Protein AF-A0A382DRF7-F1 (afdb_monomer_lite)

Sequence (49 aa):
RIGQKSFDGMKSEESEVWVTDCPLAALQFKQHAGVKPKHPMSILAEAYR

pLDDT: mean 91.53, std 6.2, range [65.06, 97.5]

Radius of gyration: 11.58 Å; chains: 1; bounding box: 22×15×36 Å

Secondary structure (DSSP, 8-state):
-TTHHHHHHHHHS--S--B-S-HHHHHHHHHHTS--PBPHHHHHHHHT-

Organism: NCBI:txid408172

Structure (mmCIF, N/CA/C/O backbone):
data_AF-A0A382DRF7-F1
#
_entry.id   AF-A0A382DRF7-F1
#
loop_
_atom_site.group_PDB
_atom_site.id
_atom_site.type_symbol
_atom_site.label_atom_id
_atom_site.label_alt_id
_atom_site.label_comp_id
_atom_site.label_asym_id
_atom_site.label_entity_id
_atom_site.label_seq_id
_atom_site.pdbx_PDB_ins_code
_atom_site.Cartn_x
_atom_site.Cartn_y
_atom_site.Cartn_z
_atom_site.occupancy
_atom_site.B_iso_or_equiv
_atom_site.auth_seq_id
_atom_site.auth_comp_id
_atom_site.auth_asym_id
_atom_site.auth_atom_id
_atom_site.pdbx_PDB_model_num
ATOM 1 N N . ARG A 1 1 ? -10.743 6.139 17.142 1.00 65.06 1 ARG A N 1
ATOM 2 C CA . ARG A 1 1 ? -9.703 5.102 16.893 1.00 65.06 1 ARG A CA 1
ATOM 3 C C . ARG A 1 1 ? -8.523 5.767 16.172 1.00 65.06 1 ARG A C 1
ATOM 5 O O . ARG A 1 1 ? -8.774 6.710 15.430 1.00 65.06 1 ARG A O 1
ATOM 12 N N . ILE A 1 2 ? -7.268 5.359 16.396 1.00 83.38 2 ILE A N 1
ATOM 13 C CA . ILE A 1 2 ? -6.097 5.966 15.717 1.00 83.38 2 ILE A CA 1
ATOM 14 C C . ILE A 1 2 ? -6.222 5.744 14.198 1.00 83.38 2 ILE A C 1
ATOM 16 O O . ILE A 1 2 ? -6.585 4.650 13.777 1.00 83.38 2 ILE A O 1
ATOM 20 N N . GLY A 1 3 ? -5.978 6.782 13.392 1.00 84.00 3 GLY A N 1
ATOM 21 C CA . GLY A 1 3 ? -5.997 6.699 11.922 1.00 84.00 3 GLY A CA 1
ATOM 22 C C . GLY A 1 3 ? -7.381 6.740 11.260 1.00 84.00 3 GLY A C 1
ATOM 23 O O . GLY A 1 3 ? -7.460 6.728 10.038 1.00 84.00 3 GLY A O 1
ATOM 24 N N . GLN A 1 4 ? -8.472 6.841 12.029 1.00 88.94 4 GLN A N 1
ATOM 25 C CA . GLN A 1 4 ? -9.839 6.767 11.491 1.00 88.94 4 GLN A CA 1
ATOM 26 C C . GLN A 1 4 ? -10.132 7.812 10.405 1.00 88.94 4 GLN A C 1
ATOM 28 O O . GLN A 1 4 ? -10.626 7.452 9.345 1.00 88.94 4 GLN A O 1
ATOM 33 N N . LYS A 1 5 ? -9.707 9.067 10.605 1.00 90.50 5 LYS A N 1
ATOM 34 C CA . LYS A 1 5 ? -9.851 10.128 9.593 1.00 90.50 5 LYS A CA 1
ATOM 35 C C . LYS A 1 5 ? -9.159 9.788 8.268 1.00 90.50 5 LYS A C 1
ATOM 37 O O . LYS A 1 5 ? -9.694 10.095 7.212 1.00 90.50 5 LYS A O 1
ATOM 42 N N . SER A 1 6 ? -7.990 9.149 8.323 1.00 87.81 6 SER A N 1
ATOM 43 C CA . SER A 1 6 ? -7.249 8.739 7.126 1.00 87.81 6 SER A CA 1
ATOM 44 C C . SER A 1 6 ? -7.978 7.630 6.370 1.00 87.81 6 SER A C 1
ATOM 46 O O . SER A 1 6 ? -8.041 7.671 5.148 1.00 87.81 6 SER A O 1
ATOM 48 N N . PHE A 1 7 ? -8.556 6.657 7.081 1.00 89.38 7 PHE A N 1
ATOM 49 C CA . PHE A 1 7 ? -9.327 5.582 6.450 1.00 89.38 7 PHE A CA 1
ATOM 50 C C . PHE A 1 7 ? -10.628 6.091 5.835 1.00 89.38 7 PHE A C 1
ATOM 52 O O . PHE A 1 7 ? -10.986 5.652 4.747 1.00 89.38 7 PHE A O 1
ATOM 59 N N . ASP A 1 8 ? -11.315 7.005 6.519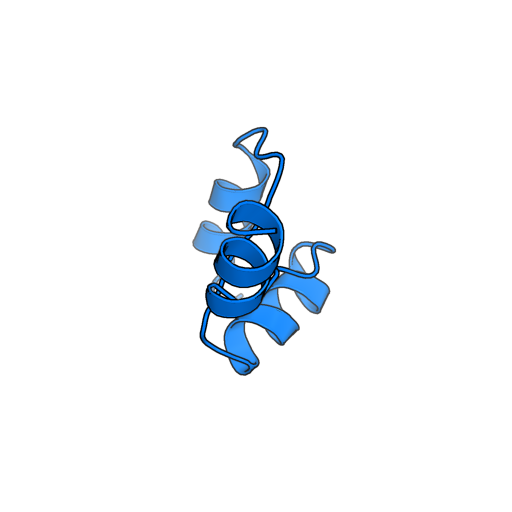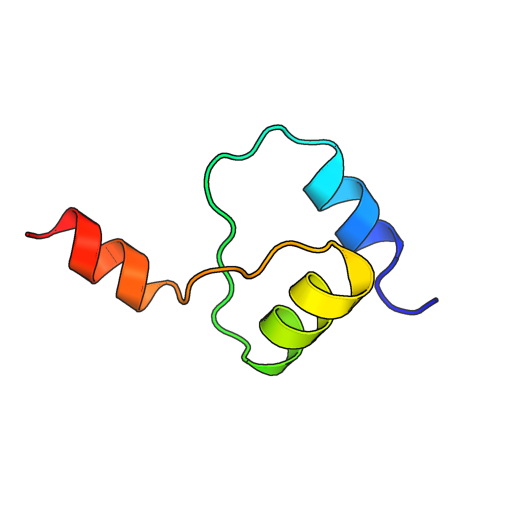 1.00 89.88 8 ASP A N 1
ATOM 60 C CA . ASP A 1 8 ? -12.567 7.582 6.034 1.00 89.88 8 ASP A CA 1
ATOM 61 C C . ASP A 1 8 ? -12.321 8.439 4.783 1.00 89.88 8 ASP A C 1
ATOM 63 O O . ASP A 1 8 ? -13.037 8.279 3.800 1.00 89.88 8 ASP A O 1
ATOM 67 N N . GLY A 1 9 ? -11.258 9.254 4.773 1.00 89.31 9 GLY A N 1
ATOM 68 C CA . GLY A 1 9 ? -10.865 10.037 3.595 1.00 89.31 9 GLY A CA 1
ATOM 69 C C . GLY A 1 9 ? -10.463 9.164 2.401 1.00 89.31 9 GLY A C 1
ATOM 70 O O . GLY A 1 9 ? -10.952 9.354 1.296 1.00 89.31 9 GLY A O 1
ATOM 71 N N . MET A 1 10 ? -9.649 8.130 2.625 1.00 90.00 10 MET A N 1
ATOM 72 C CA . MET A 1 10 ? -9.260 7.208 1.549 1.00 90.00 10 MET A CA 1
ATOM 73 C C . MET A 1 10 ? -10.453 6.435 0.961 1.00 90.00 10 MET A C 1
ATOM 75 O O . MET A 1 10 ? -10.427 6.080 -0.211 1.00 90.00 10 MET A O 1
ATOM 79 N N . LYS A 1 11 ? -11.500 6.165 1.756 1.00 86.81 11 LYS A N 1
ATOM 80 C CA . LYS A 1 11 ? -12.739 5.520 1.285 1.00 86.81 11 LYS A CA 1
ATOM 81 C C . LYS A 1 11 ? -13.671 6.457 0.522 1.00 86.81 11 LYS A C 1
ATOM 83 O O . LYS A 1 11 ? -14.499 5.956 -0.230 1.00 86.81 11 LYS A O 1
ATOM 88 N N . SER A 1 12 ? -13.616 7.766 0.778 1.00 82.94 12 SER A N 1
ATOM 89 C CA . SER A 1 12 ? -14.518 8.723 0.130 1.00 82.94 12 SER A CA 1
ATOM 90 C C . SER A 1 12 ? -14.141 9.024 -1.318 1.00 82.94 12 SER A C 1
ATOM 92 O O . SER A 1 12 ? -15.011 9.424 -2.085 1.00 82.94 12 SER A O 1
ATOM 94 N N . GLU A 1 13 ? -12.882 8.815 -1.703 1.00 79.94 13 GLU A N 1
ATOM 95 C CA . GLU A 1 13 ? -12.449 8.892 -3.099 1.00 79.94 13 GLU A CA 1
ATOM 96 C C . GLU A 1 13 ? -12.650 7.543 -3.811 1.00 79.94 13 GLU A C 1
ATOM 98 O O . GLU A 1 13 ? -12.132 6.512 -3.367 1.00 79.94 13 GLU A O 1
ATOM 103 N N . GLU A 1 14 ? -13.315 7.550 -4.973 1.00 78.44 14 GLU A N 1
ATOM 104 C CA . GLU A 1 14 ? -13.288 6.409 -5.896 1.00 78.44 14 GLU A CA 1
ATOM 105 C C . GLU A 1 14 ? -11.893 6.296 -6.519 1.00 7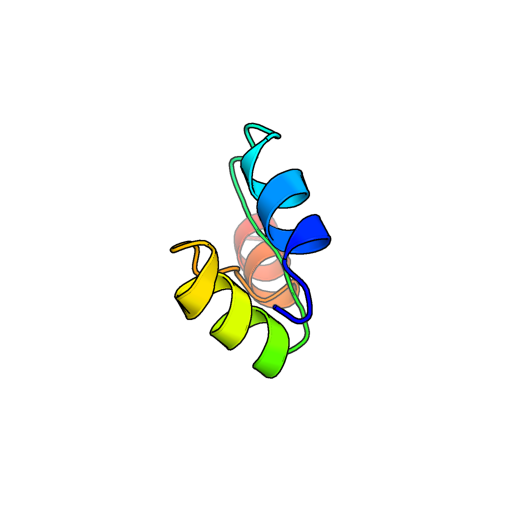8.44 14 GLU A C 1
ATOM 107 O O . GLU A 1 14 ? -11.558 6.927 -7.519 1.00 78.44 14 GLU A O 1
ATOM 112 N N . SER A 1 15 ? -11.047 5.502 -5.872 1.00 88.31 15 SER A N 1
ATOM 113 C CA . SER A 1 15 ? -9.684 5.213 -6.303 1.00 88.31 15 SER A CA 1
ATOM 114 C C . SER A 1 15 ? -9.576 3.750 -6.721 1.00 88.31 15 SER A C 1
ATOM 116 O O . SER A 1 15 ? -9.863 2.843 -5.942 1.00 88.31 15 SER A O 1
ATOM 118 N N . GLU A 1 16 ? -9.131 3.507 -7.956 1.00 88.31 16 GLU A N 1
ATOM 119 C CA . GLU A 1 16 ? -9.008 2.148 -8.508 1.00 88.31 16 GLU A CA 1
ATOM 120 C C . GLU A 1 16 ? -7.906 1.325 -7.823 1.00 88.31 16 GLU A C 1
ATOM 122 O O . GLU A 1 16 ? -7.993 0.099 -7.728 1.00 88.31 16 GLU A O 1
ATOM 127 N N . VAL A 1 17 ? -6.848 1.988 -7.341 1.00 92.12 17 VAL A N 1
ATOM 128 C CA . VAL A 1 17 ? -5.665 1.335 -6.771 1.00 92.12 17 VAL A CA 1
ATOM 129 C C . VAL A 1 17 ? -5.201 2.062 -5.518 1.00 92.12 17 VAL A C 1
ATOM 131 O O . VAL A 1 17 ? -4.970 3.267 -5.529 1.00 92.12 17 VAL A O 1
ATOM 134 N N . TRP A 1 18 ? -5.002 1.306 -4.436 1.00 95.12 18 TRP A N 1
ATOM 135 C CA . TRP A 1 18 ? -4.407 1.815 -3.201 1.00 95.12 18 TRP A CA 1
ATOM 136 C C . TRP A 1 18 ? -2.951 1.387 -3.105 1.00 95.12 18 TRP A C 1
ATOM 138 O O . TRP A 1 18 ? -2.611 0.235 -3.397 1.00 95.12 18 TRP A O 1
ATOM 148 N N . VAL A 1 19 ? -2.098 2.299 -2.646 1.00 96.19 19 VAL A N 1
ATOM 149 C CA . VAL A 1 19 ? -0.653 2.087 -2.580 1.00 96.19 19 VAL A CA 1
ATOM 150 C C . VAL A 1 19 ? -0.123 2.464 -1.204 1.00 96.19 19 VAL A C 1
ATOM 152 O O . VAL A 1 19 ? -0.490 3.491 -0.640 1.00 96.19 19 VAL A O 1
ATOM 155 N N . THR A 1 20 ? 0.758 1.629 -0.661 1.00 95.44 20 THR A N 1
ATOM 156 C CA . THR A 1 20 ? 1.562 1.968 0.516 1.00 95.44 20 THR A CA 1
ATOM 157 C C . THR A 1 20 ? 2.863 1.173 0.508 1.00 95.44 20 THR A C 1
ATOM 159 O O . THR A 1 20 ? 2.881 -0.003 0.149 1.00 95.44 20 THR A O 1
ATOM 162 N N . ASP A 1 21 ? 3.960 1.818 0.882 1.00 97.38 21 ASP A N 1
ATOM 163 C CA . ASP A 1 21 ? 5.279 1.209 1.076 1.00 97.38 21 ASP A CA 1
ATOM 164 C C . ASP A 1 21 ? 5.457 0.622 2.488 1.00 97.38 21 ASP A C 1
ATOM 166 O O . ASP A 1 21 ? 6.321 -0.223 2.711 1.00 97.38 21 ASP A O 1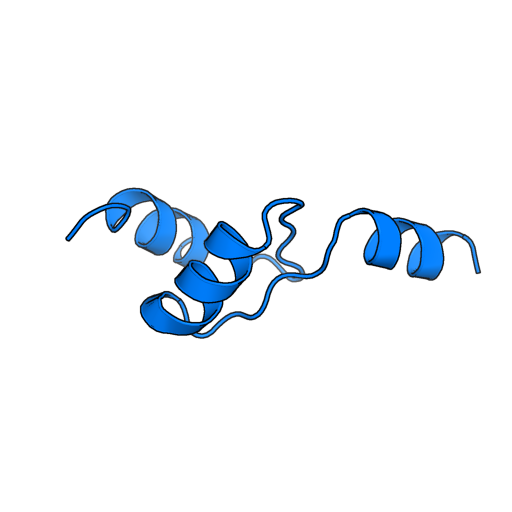
ATOM 170 N N . CYS A 1 22 ? 4.615 1.024 3.443 1.00 96.50 22 CYS A N 1
ATOM 171 C CA . CYS A 1 22 ? 4.691 0.589 4.829 1.00 96.50 22 CYS A CA 1
ATOM 172 C C . CYS A 1 22 ? 3.876 -0.699 5.071 1.00 96.50 22 CYS A C 1
ATOM 174 O O . CYS A 1 22 ? 2.641 -0.682 4.976 1.00 96.50 22 CYS A O 1
ATOM 176 N N . PRO A 1 23 ? 4.512 -1.815 5.487 1.00 95.69 23 PRO A N 1
ATOM 177 C CA . PRO A 1 23 ? 3.806 -3.073 5.749 1.00 95.69 23 PRO A CA 1
ATOM 178 C C . PRO A 1 23 ? 2.743 -2.960 6.848 1.00 95.69 23 PRO A C 1
ATOM 180 O O . PRO A 1 23 ? 1.689 -3.594 6.771 1.00 95.69 23 PRO A O 1
ATOM 183 N N . LEU A 1 24 ? 2.997 -2.127 7.864 1.00 95.25 24 LEU A N 1
ATOM 184 C CA . LEU A 1 24 ? 2.042 -1.890 8.945 1.00 95.25 24 LEU A CA 1
ATOM 185 C C . LEU A 1 24 ? 0.800 -1.151 8.436 1.00 95.25 24 LEU A C 1
ATOM 187 O O . LEU A 1 24 ? -0.319 -1.550 8.757 1.00 95.25 24 LEU A O 1
ATOM 191 N N . ALA A 1 25 ? 0.977 -0.124 7.601 1.00 94.81 25 ALA A N 1
ATOM 192 C CA . ALA A 1 25 ? -0.143 0.601 7.010 1.00 94.81 25 ALA A CA 1
ATOM 193 C C . ALA A 1 25 ? -0.990 -0.325 6.125 1.00 94.81 25 ALA A C 1
ATOM 195 O O . ALA A 1 25 ? -2.216 -0.313 6.225 1.00 94.81 25 ALA A O 1
ATOM 196 N N . ALA A 1 26 ? -0.360 -1.206 5.338 1.00 95.50 26 ALA A N 1
ATOM 197 C CA . ALA A 1 26 ? -1.072 -2.203 4.537 1.00 95.50 26 ALA A CA 1
ATOM 198 C C . ALA A 1 26 ? -1.969 -3.117 5.389 1.00 95.50 26 ALA A C 1
ATOM 200 O O . ALA A 1 26 ? -3.108 -3.409 5.010 1.00 95.50 26 ALA A O 1
ATOM 201 N N . LEU A 1 27 ? -1.482 -3.540 6.561 1.00 95.12 27 LEU A N 1
ATOM 202 C CA . LEU A 1 27 ? -2.271 -4.316 7.515 1.00 95.12 27 LEU A CA 1
ATOM 203 C C . LEU A 1 27 ? -3.453 -3.502 8.061 1.00 95.12 27 LEU A C 1
ATOM 205 O O . LEU A 1 27 ? -4.576 -4.005 8.098 1.00 95.12 27 LEU A O 1
ATOM 209 N N . GLN A 1 28 ? -3.218 -2.247 8.441 1.00 94.38 28 GLN A N 1
ATOM 210 C CA . GLN A 1 28 ? -4.252 -1.364 8.981 1.00 94.38 28 GLN A CA 1
ATOM 211 C C . GLN A 1 28 ? -5.344 -1.050 7.950 1.00 94.38 28 GLN A C 1
ATOM 213 O O . GLN A 1 28 ? -6.527 -1.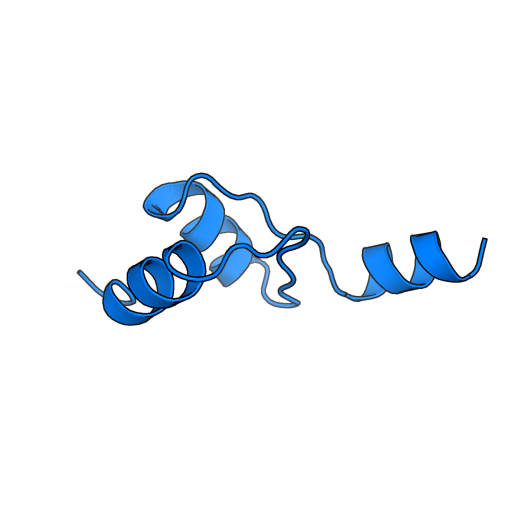124 8.280 1.00 94.38 28 GLN A O 1
ATOM 218 N N . PHE A 1 29 ? -4.978 -0.781 6.693 1.00 93.62 29 PHE A N 1
ATOM 219 C CA . PHE A 1 29 ? -5.937 -0.597 5.602 1.00 93.62 29 PHE A CA 1
ATOM 220 C C . PHE A 1 29 ? -6.768 -1.859 5.370 1.00 93.62 29 PHE A C 1
ATOM 222 O O . PHE A 1 29 ? -7.993 -1.779 5.289 1.00 93.62 29 PHE A O 1
ATOM 229 N N . LYS A 1 30 ? -6.151 -3.044 5.394 1.00 93.50 30 LYS A N 1
ATOM 230 C CA . LYS A 1 30 ? -6.901 -4.300 5.281 1.00 93.50 30 LYS A CA 1
ATOM 231 C C . LYS A 1 30 ? -7.892 -4.485 6.438 1.00 93.50 30 LYS A C 1
ATOM 233 O O . LYS A 1 30 ? -9.018 -4.910 6.208 1.00 93.50 30 LYS A O 1
ATOM 238 N N . GLN A 1 31 ? -7.495 -4.161 7.668 1.00 93.00 31 GLN A N 1
ATOM 239 C CA . GLN A 1 31 ? -8.320 -4.350 8.869 1.00 93.00 31 GLN A CA 1
ATOM 240 C C . GLN A 1 31 ? -9.442 -3.315 9.024 1.00 93.00 31 GLN A C 1
ATOM 242 O O . GLN A 1 31 ? -10.517 -3.647 9.518 1.00 93.00 31 GLN A O 1
ATOM 247 N N . HIS A 1 32 ? -9.194 -2.058 8.653 1.00 91.88 32 HIS A N 1
ATOM 248 C CA . HIS A 1 32 ? -10.096 -0.937 8.946 1.00 91.88 32 HIS A CA 1
ATOM 249 C C . HIS A 1 32 ? 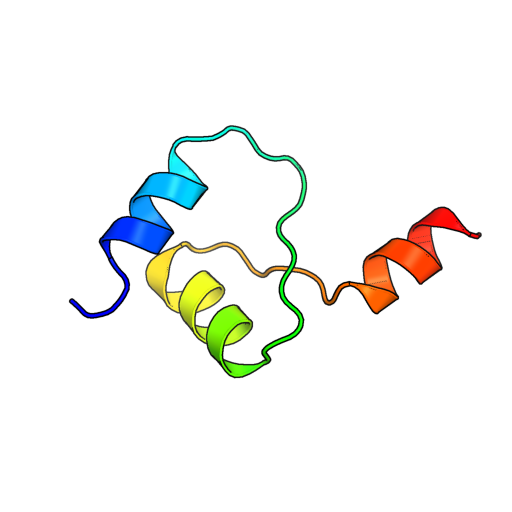-10.740 -0.319 7.703 1.00 91.88 32 HIS A C 1
ATOM 251 O O . HIS A 1 32 ? -11.797 0.314 7.804 1.00 91.88 32 HIS A O 1
ATOM 257 N N . ALA A 1 33 ? -10.151 -0.538 6.528 1.00 90.44 33 ALA A N 1
ATOM 258 C CA . ALA A 1 33 ? -10.722 -0.139 5.252 1.00 90.44 33 ALA A CA 1
ATOM 259 C C . ALA A 1 33 ? -11.216 -1.300 4.381 1.00 90.44 33 ALA A C 1
ATOM 261 O O . ALA A 1 33 ? -11.990 -1.053 3.465 1.00 90.44 33 ALA A O 1
ATOM 262 N N . GLY A 1 34 ? -10.829 -2.546 4.678 1.00 91.50 34 GLY A N 1
ATOM 263 C CA . GLY A 1 34 ? -11.175 -3.715 3.861 1.00 91.50 34 GLY A CA 1
ATOM 264 C C . GLY A 1 34 ? -10.387 -3.801 2.548 1.00 91.50 34 GLY A C 1
ATOM 265 O O . GLY A 1 34 ? -10.504 -4.787 1.826 1.00 91.50 34 GLY A O 1
ATOM 266 N N . VAL A 1 35 ? -9.543 -2.807 2.263 1.00 92.31 35 VAL A N 1
ATOM 267 C CA . VAL A 1 35 ? -8.724 -2.721 1.053 1.00 92.31 35 VAL A CA 1
ATOM 268 C C . VAL A 1 35 ? -7.306 -3.175 1.372 1.00 92.31 35 VAL A C 1
ATOM 270 O O . VAL A 1 35 ? -6.694 -2.708 2.333 1.00 92.31 35 VAL A O 1
ATOM 273 N N . LYS A 1 36 ? -6.763 -4.092 0.565 1.00 93.69 36 LYS A N 1
ATOM 274 C CA . LYS A 1 36 ? -5.353 -4.491 0.641 1.00 93.69 36 LYS A CA 1
ATOM 275 C C . LYS A 1 36 ? -4.554 -3.676 -0.388 1.00 93.69 36 LYS A C 1
ATOM 277 O O . LYS A 1 36 ? -4.605 -4.026 -1.566 1.00 93.69 36 LYS A O 1
ATOM 282 N N . PRO A 1 37 ? -3.821 -2.626 0.021 1.00 95.56 37 PRO A N 1
ATOM 283 C CA . PRO A 1 37 ? -3.016 -1.838 -0.906 1.00 95.56 37 PRO A CA 1
ATOM 284 C C . PRO A 1 37 ? -1.851 -2.652 -1.483 1.00 95.56 37 PRO A C 1
ATOM 286 O O . PRO A 1 37 ? -1.374 -3.615 -0.871 1.00 95.56 37 PRO A O 1
ATOM 289 N N . LYS A 1 38 ? -1.379 -2.240 -2.660 1.00 96.75 38 LYS A N 1
ATOM 290 C CA . LYS A 1 38 ? -0.170 -2.766 -3.302 1.00 96.75 38 LYS A CA 1
ATOM 291 C C . LYS A 1 38 ? 1.065 -1.996 -2.824 1.00 96.75 38 LYS A C 1
ATOM 293 O O . LYS A 1 38 ? 0.985 -0.820 -2.471 1.00 96.75 38 LYS A O 1
ATOM 298 N N . HIS A 1 39 ? 2.221 -2.652 -2.850 1.00 97.38 39 HIS A N 1
ATOM 299 C CA . HIS A 1 39 ? 3.499 -1.963 -2.674 1.00 97.38 39 HIS A CA 1
ATOM 300 C C . HIS A 1 39 ? 3.821 -1.149 -3.946 1.00 97.38 39 HIS A C 1
ATOM 302 O O . HIS A 1 39 ? 3.585 -1.673 -5.039 1.00 97.38 39 HIS A O 1
ATOM 308 N N . PRO A 1 40 ? 4.394 0.071 -3.865 1.00 97.38 40 PRO A N 1
ATOM 309 C CA . PRO A 1 40 ? 4.700 0.889 -5.045 1.00 97.38 40 PRO A CA 1
ATOM 310 C C . PRO A 1 40 ? 5.514 0.146 -6.112 1.00 97.38 40 PRO A C 1
ATOM 312 O O . PRO A 1 40 ? 5.212 0.220 -7.299 1.00 97.38 40 PRO A O 1
ATOM 315 N N . MET A 1 41 ? 6.494 -0.658 -5.688 1.00 97.50 41 MET A N 1
ATOM 316 C CA . MET A 1 41 ? 7.302 -1.466 -6.612 1.00 97.50 41 MET A CA 1
ATOM 317 C C . MET A 1 41 ? 6.481 -2.491 -7.403 1.00 97.50 41 MET A C 1
ATOM 319 O O . MET A 1 41 ? 6.815 -2.769 -8.549 1.00 97.50 41 MET A O 1
ATOM 323 N N . SER A 1 42 ? 5.402 -3.037 -6.831 1.00 96.31 42 SER A N 1
ATOM 324 C CA . SER A 1 42 ? 4.510 -3.947 -7.558 1.00 96.31 42 SER A CA 1
ATOM 325 C C . SER A 1 42 ? 3.756 -3.221 -8.671 1.00 96.31 42 SER A C 1
ATOM 327 O O . SER A 1 42 ? 3.572 -3.796 -9.736 1.00 96.31 42 SER A O 1
ATOM 329 N N . ILE A 1 43 ? 3.380 -1.957 -8.455 1.00 96.12 43 ILE A N 1
ATOM 330 C CA . ILE A 1 43 ? 2.747 -1.122 -9.485 1.00 96.12 43 ILE A CA 1
ATOM 331 C C . ILE A 1 43 ? 3.727 -0.834 -10.620 1.00 96.12 43 ILE A C 1
ATOM 333 O O . ILE A 1 43 ? 3.398 -1.055 -11.779 1.00 96.12 43 ILE A O 1
ATOM 337 N N . LEU A 1 44 ? 4.948 -0.397 -10.296 1.00 96.56 44 LEU A N 1
ATOM 338 C CA . LEU A 1 44 ? 5.969 -0.123 -11.312 1.00 96.56 44 LEU A CA 1
ATOM 339 C C . LEU A 1 44 ? 6.307 -1.379 -12.124 1.00 96.56 44 LEU A C 1
ATOM 341 O O . LEU A 1 44 ? 6.406 -1.320 -13.345 1.00 96.56 44 LEU A O 1
ATOM 345 N N . ALA A 1 45 ? 6.420 -2.532 -11.460 1.00 97.31 45 ALA A N 1
ATOM 346 C CA . ALA A 1 45 ? 6.654 -3.808 -12.127 1.00 97.31 45 ALA A CA 1
ATOM 347 C C . ALA A 1 45 ? 5.472 -4.265 -13.000 1.00 97.31 45 ALA A C 1
ATOM 349 O O . ALA A 1 45 ? 5.683 -5.003 -13.953 1.00 97.31 45 ALA A O 1
ATOM 350 N N . GLU A 1 46 ? 4.234 -3.876 -12.682 1.00 95.31 46 GLU A N 1
ATOM 351 C CA . GLU A 1 46 ? 3.072 -4.114 -13.546 1.00 95.31 46 GLU A CA 1
ATOM 352 C C . GLU A 1 46 ? 3.062 -3.177 -14.760 1.00 95.31 46 GLU A C 1
ATOM 354 O O . GLU A 1 46 ? 2.746 -3.637 -15.852 1.00 95.31 46 GLU A O 1
ATOM 359 N N . ALA A 1 47 ? 3.438 -1.908 -14.575 1.00 95.38 47 ALA A N 1
ATOM 360 C CA . ALA A 1 47 ? 3.396 -0.870 -15.606 1.00 95.38 47 ALA A CA 1
ATOM 361 C C . ALA A 1 47 ? 4.538 -0.944 -16.634 1.00 95.38 47 ALA A C 1
ATOM 363 O O . ALA A 1 47 ? 4.382 -0.464 -17.750 1.00 95.38 47 ALA A O 1
ATOM 364 N N . TYR A 1 48 ? 5.696 -1.495 -16.259 1.00 95.69 48 TYR A N 1
ATOM 365 C CA . TYR A 1 48 ? 6.869 -1.613 -17.139 1.00 95.69 48 TYR A CA 1
ATOM 366 C C . TYR A 1 48 ? 6.943 -2.936 -17.914 1.00 95.69 48 TYR A C 1
ATOM 368 O O . TYR A 1 48 ? 7.941 -3.180 -18.594 1.00 95.69 48 TYR A O 1
ATOM 376 N N . ARG A 1 49 ? 5.935 -3.802 -17.780 1.00 81.44 49 ARG A N 1
ATOM 377 C CA . ARG A 1 49 ? 5.816 -5.030 -18.574 1.00 81.44 49 ARG A CA 1
ATOM 378 C C . ARG A 1 49 ? 5.101 -4.792 -19.891 1.00 81.44 49 ARG A C 1
ATOM 380 O O . ARG A 1 49 ? 4.223 -3.907 -19.930 1.00 81.44 49 ARG A O 1
#

Foldseek 3Di:
DPCLVVLVVVVVDPDPAAEDQDPVVQVVCCVRVVDRHDYVVVVVVVVVD